Protein AF-0000000083796040 (afdb_homodimer)

Structure (mmCIF, N/CA/C/O backbone):
data_AF-0000000083796040-model_v1
#
loop_
_entity.id
_entity.type
_entity.pdbx_description
1 polymer 'Molybdopterin oxidoreductase'
#
loop_
_atom_site.group_PDB
_atom_site.id
_atom_site.type_symbol
_atom_site.label_atom_id
_atom_site.label_alt_id
_atom_site.label_comp_id
_atom_site.label_asym_id
_atom_site.label_entity_id
_atom_site.label_seq_id
_atom_site.pdbx_PDB_ins_code
_atom_site.Cartn_x
_atom_site.Cartn_y
_atom_site.Cartn_z
_atom_site.occupancy
_atom_site.B_iso_or_equiv
_atom_site.auth_seq_id
_atom_site.auth_comp_id
_atom_site.auth_asym_id
_atom_site.auth_atom_id
_atom_site.pdbx_PDB_model_num
ATOM 1 N N . MET A 1 1 ? -13.281 23.734 2.229 1 22.58 1 MET A N 1
ATOM 2 C CA . MET A 1 1 ? -13.68 22.812 3.293 1 22.58 1 MET A CA 1
ATOM 3 C C . MET A 1 1 ? -13.633 21.375 2.809 1 22.58 1 MET A C 1
ATOM 5 O O . MET A 1 1 ? -14.289 21.031 1.827 1 22.58 1 MET A O 1
ATOM 9 N N . PHE A 1 2 ? -12.484 20.781 2.586 1 32.38 2 PHE A N 1
ATOM 10 C CA . PHE A 1 2 ? -12.359 19.391 2.17 1 32.38 2 PHE A CA 1
ATOM 11 C C . PHE A 1 2 ? -13.438 18.531 2.822 1 32.38 2 PHE A C 1
ATOM 13 O O . PHE A 1 2 ? -13.641 18.609 4.035 1 32.38 2 PHE A O 1
ATOM 20 N N . ASN A 1 3 ? -14.688 18.781 2.49 1 34.75 3 ASN A N 1
ATOM 21 C CA . ASN A 1 3 ? -15.812 18.094 3.113 1 34.75 3 ASN A CA 1
ATOM 22 C C . ASN A 1 3 ? -15.383 16.75 3.709 1 34.75 3 ASN A C 1
ATOM 24 O O . ASN A 1 3 ? -15.109 15.797 2.975 1 34.75 3 ASN A O 1
ATOM 28 N N . ASN A 1 4 ? -14.531 16.781 4.801 1 40.03 4 ASN A N 1
ATOM 29 C CA . ASN A 1 4 ? -13.891 15.805 5.672 1 40.03 4 ASN A CA 1
ATOM 30 C C . ASN A 1 4 ? -14.867 14.719 6.105 1 40.03 4 ASN A C 1
ATOM 32 O O . ASN A 1 4 ? -15.367 14.734 7.234 1 40.03 4 ASN A O 1
ATOM 36 N N . SER A 1 5 ? -16.031 14.68 5.43 1 45.56 5 SER A N 1
ATOM 37 C CA . SER A 1 5 ? -16.891 13.562 5.82 1 45.56 5 SER A CA 1
ATOM 38 C C . SER A 1 5 ? -16.062 12.344 6.227 1 45.56 5 SER A C 1
ATOM 40 O O . SER A 1 5 ? -14.906 12.203 5.805 1 45.56 5 SER A O 1
ATOM 42 N N . ASN A 1 6 ? -16.422 11.781 7.434 1 57.59 6 ASN A N 1
ATOM 43 C CA . ASN A 1 6 ? -15.828 10.602 8.047 1 57.59 6 ASN A CA 1
ATOM 44 C C . ASN A 1 6 ? -15.383 9.586 7 1 57.59 6 ASN A C 1
ATOM 46 O O . ASN A 1 6 ? -16.141 8.68 6.645 1 57.59 6 ASN A O 1
ATOM 50 N N . LYS A 1 7 ? -14.383 9.891 6.16 1 85.25 7 LYS A N 1
ATOM 51 C CA . LYS A 1 7 ? -13.984 8.953 5.109 1 85.25 7 LYS A CA 1
ATOM 52 C C . LYS A 1 7 ? -13.023 7.895 5.652 1 85.25 7 LYS A C 1
ATOM 54 O O . LYS A 1 7 ? -12.062 8.219 6.352 1 85.25 7 LYS A O 1
ATOM 59 N N . LYS A 1 8 ? -13.578 6.895 5.738 1 94.81 8 LYS A N 1
ATOM 60 C CA . LYS A 1 8 ? -12.773 5.719 6.051 1 94.81 8 LYS A CA 1
ATOM 61 C C . LYS A 1 8 ? -12.289 5.031 4.777 1 94.81 8 LYS A C 1
ATOM 63 O O . LYS A 1 8 ? -12.969 5.062 3.75 1 94.81 8 LYS A O 1
ATOM 68 N N . ASP A 1 9 ? -11.109 4.645 4.91 1 95.25 9 ASP A N 1
ATOM 69 C CA . ASP A 1 9 ? -10.547 3.877 3.803 1 95.25 9 ASP A CA 1
ATOM 70 C C . ASP A 1 9 ? -9.492 2.885 4.297 1 95.25 9 ASP A C 1
ATOM 72 O O . ASP A 1 9 ? -9.148 2.879 5.48 1 95.25 9 ASP A O 1
ATOM 76 N N . ILE A 1 10 ? -9.102 2.033 3.445 1 96.19 10 ILE A N 1
ATOM 77 C CA . ILE A 1 10 ? -8.023 1.104 3.77 1 96.19 10 ILE A CA 1
ATOM 78 C C . ILE A 1 10 ? -6.715 1.867 3.922 1 96.19 10 ILE A C 1
ATOM 80 O O . ILE A 1 10 ? -6.324 2.627 3.031 1 96.19 10 ILE A O 1
ATOM 84 N N . PHE A 1 11 ? -6.113 1.792 5.039 1 96.94 11 PHE A N 1
ATOM 85 C CA . PHE A 1 11 ? -4.82 2.418 5.285 1 96.94 11 PHE A CA 1
ATOM 86 C C . PHE A 1 11 ? -3.707 1.65 4.582 1 96.94 11 PHE A C 1
ATOM 88 O O . PHE A 1 11 ? -3.6 0.431 4.727 1 96.94 11 PHE A O 1
ATOM 95 N N . THR A 1 12 ? -2.924 2.316 3.754 1 97.5 12 THR A N 1
ATOM 96 C CA . THR A 1 12 ? -1.829 1.733 2.988 1 97.5 12 THR A CA 1
ATOM 97 C C . THR A 1 12 ? -0.515 2.443 3.297 1 97.5 12 THR A C 1
ATOM 99 O O . THR A 1 12 ? -0.456 3.676 3.307 1 97.5 12 THR A O 1
ATOM 102 N N . SER A 1 13 ? 0.487 1.716 3.527 1 96.88 13 SER A N 1
ATOM 103 C CA . SER A 1 13 ? 1.812 2.236 3.848 1 96.88 13 SER A CA 1
ATOM 104 C C . SER A 1 13 ? 2.906 1.268 3.416 1 96.88 13 SER A C 1
ATOM 106 O O . SER A 1 13 ? 2.68 0.406 2.564 1 96.88 13 SER A O 1
ATOM 108 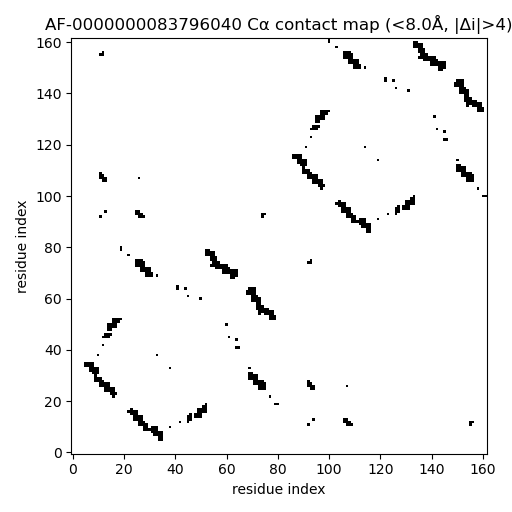N N . ILE A 1 14 ? 4.105 1.496 3.795 1 96.44 14 ILE A N 1
ATOM 109 C CA . ILE A 1 14 ? 5.258 0.621 3.611 1 96.44 14 ILE A CA 1
ATOM 110 C C . ILE A 1 14 ? 5.953 0.394 4.949 1 96.44 14 ILE A C 1
ATOM 112 O O . ILE A 1 14 ? 5.867 1.232 5.852 1 96.44 14 ILE A O 1
ATOM 116 N N . VAL A 1 15 ? 6.535 -0.716 5.07 1 96.62 15 VAL A N 1
ATOM 117 C CA . VAL A 1 15 ? 7.293 -1.051 6.273 1 96.62 15 VAL A CA 1
ATOM 118 C C . VAL A 1 15 ? 8.703 -1.487 5.891 1 96.62 15 VAL A C 1
ATOM 120 O O . VAL A 1 15 ? 8.898 -2.143 4.863 1 96.62 15 VAL A O 1
ATOM 123 N N . ARG A 1 16 ? 9.641 -1.193 6.762 1 95.5 16 ARG A N 1
ATOM 124 C CA . ARG A 1 16 ? 11.039 -1.528 6.516 1 95.5 16 ARG A CA 1
ATOM 125 C C . ARG A 1 16 ? 11.289 -3.016 6.734 1 95.5 16 ARG A C 1
ATOM 127 O O . ARG A 1 16 ? 10.742 -3.615 7.66 1 95.5 16 ARG A O 1
ATOM 134 N N . VAL A 1 17 ? 12.07 -3.602 5.867 1 95 17 VAL A N 1
ATOM 135 C CA . VAL A 1 17 ? 12.422 -5.016 5.938 1 95 17 VAL A CA 1
ATOM 136 C C . VAL A 1 17 ? 13.883 -5.164 6.363 1 95 17 VAL A C 1
ATOM 138 O O . VAL A 1 17 ? 14.766 -4.477 5.832 1 95 17 VAL A O 1
ATOM 141 N N . LYS A 1 18 ? 14.055 -6.004 7.277 1 92.69 18 LYS A N 1
ATOM 142 C CA . LYS A 1 18 ? 15.406 -6.336 7.703 1 92.69 18 LYS A CA 1
ATOM 143 C C . LYS A 1 18 ? 15.859 -7.668 7.109 1 92.69 18 LYS A C 1
ATOM 145 O O . LYS A 1 18 ? 15.078 -8.617 7.023 1 92.69 18 LYS A O 1
ATOM 150 N N . GLY A 1 19 ? 17.109 -7.781 6.711 1 88.56 19 GLY A N 1
ATOM 151 C CA . GLY A 1 19 ? 17.656 -9.062 6.297 1 88.56 19 GLY A CA 1
ATOM 152 C C . GLY A 1 19 ? 17.594 -9.289 4.801 1 88.56 19 GLY A C 1
ATOM 153 O O . GLY A 1 19 ? 17.906 -10.375 4.312 1 88.56 19 GLY A O 1
ATOM 154 N N . SER A 1 20 ? 16.969 -8.414 4.16 1 87.81 20 SER A N 1
ATOM 155 C CA . SER A 1 20 ? 16.922 -8.531 2.705 1 87.81 20 SER A CA 1
ATOM 156 C C . SER A 1 20 ? 17.781 -7.477 2.031 1 87.81 20 SER A C 1
ATOM 158 O O . SER A 1 20 ? 17.766 -6.309 2.42 1 87.81 20 SER A O 1
ATOM 160 N N . GLN A 1 21 ? 18.578 -7.914 1.108 1 85.44 21 GLN A N 1
ATOM 161 C CA . GLN A 1 21 ? 19.406 -6.98 0.358 1 85.44 21 GLN A CA 1
ATOM 162 C C . GLN A 1 21 ? 18.625 -6.32 -0.767 1 85.44 21 GLN A C 1
ATOM 164 O O . GLN A 1 21 ? 18.922 -5.191 -1.162 1 85.44 21 GLN A O 1
ATOM 169 N N . ASN A 1 22 ? 17.625 -7.008 -1.243 1 86.06 22 ASN A N 1
ATOM 170 C CA . ASN A 1 22 ? 16.922 -6.566 -2.443 1 86.06 22 ASN A CA 1
ATOM 171 C C . ASN A 1 22 ? 15.617 -5.852 -2.102 1 86.06 22 ASN A C 1
ATOM 173 O O . ASN A 1 22 ? 15.094 -5.086 -2.912 1 86.06 22 ASN A O 1
ATOM 177 N N . HIS A 1 23 ? 15.117 -6.164 -0.954 1 89.62 23 HIS A N 1
ATOM 178 C CA . HIS A 1 23 ? 13.836 -5.594 -0.543 1 89.62 23 HIS A CA 1
ATOM 179 C C . HIS A 1 23 ? 13.969 -4.848 0.781 1 89.62 23 HIS A C 1
ATOM 181 O O . HIS A 1 23 ? 13.898 -5.457 1.851 1 89.62 23 HIS A O 1
ATOM 187 N N . LYS A 1 24 ? 14.062 -3.463 0.678 1 92.25 24 LYS A N 1
ATOM 188 C CA . LYS A 1 24 ? 14.266 -2.666 1.884 1 92.25 24 LYS A CA 1
ATOM 189 C C . LYS A 1 24 ? 12.938 -2.311 2.543 1 92.25 24 LYS A C 1
ATOM 191 O O . LYS A 1 24 ? 12.898 -1.962 3.725 1 92.25 24 LYS A O 1
ATOM 196 N N . VAL A 1 25 ? 11.922 -2.316 1.725 1 94.31 25 VAL A N 1
ATOM 197 C CA . VAL A 1 25 ? 10.586 -2.004 2.236 1 94.31 25 VAL A CA 1
ATOM 198 C C . VAL A 1 25 ? 9.562 -2.941 1.606 1 94.31 25 VAL A C 1
ATOM 200 O O . VAL A 1 25 ? 9.844 -3.596 0.6 1 94.31 25 VAL A O 1
ATOM 203 N N . ILE A 1 26 ? 8.453 -3.07 2.17 1 95.38 26 ILE A N 1
ATOM 204 C CA . ILE A 1 26 ? 7.355 -3.889 1.657 1 95.38 26 ILE A CA 1
ATOM 205 C C . ILE A 1 26 ? 6.027 -3.166 1.871 1 95.38 26 ILE A C 1
ATOM 207 O O . ILE A 1 26 ? 5.824 -2.525 2.904 1 95.38 26 ILE A O 1
ATOM 211 N N . PRO A 1 27 ? 5.082 -3.229 0.919 1 96.88 27 PRO A N 1
ATOM 212 C CA . PRO A 1 27 ? 3.77 -2.607 1.112 1 96.88 27 PRO A CA 1
ATOM 213 C C . PRO A 1 27 ? 2.908 -3.35 2.133 1 96.88 27 PRO A C 1
ATOM 215 O O . PRO A 1 27 ? 2.932 -4.582 2.186 1 96.88 27 PRO A O 1
ATOM 218 N N . VAL A 1 28 ? 2.156 -2.621 2.889 1 97.69 28 VAL A N 1
ATOM 219 C CA . VAL A 1 28 ? 1.236 -3.172 3.879 1 97.69 28 VAL A CA 1
ATOM 220 C C . VAL A 1 28 ? -0.097 -2.432 3.816 1 97.69 28 VAL A C 1
ATOM 222 O O . VAL A 1 28 ? -0.184 -1.346 3.238 1 97.69 28 VAL A O 1
ATOM 225 N N . LYS A 1 29 ? -1.119 -3.086 4.438 1 97.38 29 LYS A N 1
ATOM 226 C CA . LYS A 1 29 ? -2.434 -2.453 4.508 1 97.38 29 LYS A CA 1
ATOM 227 C C . LYS A 1 29 ? -3.164 -2.844 5.789 1 97.38 29 LYS A C 1
ATOM 229 O O . LYS A 1 29 ? -2.799 -3.822 6.445 1 97.38 29 LYS A O 1
ATOM 234 N N . SER A 1 30 ? -4.121 -2.066 6.113 1 98.06 30 SER A N 1
ATOM 235 C CA . SER A 1 30 ? -4.965 -2.414 7.25 1 98.06 30 SER A CA 1
ATOM 236 C C . SER A 1 30 ? -6 -3.469 6.871 1 98.06 30 SER A C 1
ATOM 238 O O . SER A 1 30 ? -6.402 -3.559 5.707 1 98.06 30 SER A O 1
ATOM 240 N N . THR A 1 31 ? -6.43 -4.258 7.754 1 96.69 31 THR A N 1
ATOM 241 C CA . THR A 1 31 ? -7.426 -5.301 7.531 1 96.69 31 THR A CA 1
ATOM 242 C C . THR A 1 31 ? -8.82 -4.695 7.406 1 96.69 31 THR A C 1
ATOM 244 O O . THR A 1 31 ? -9.734 -5.336 6.883 1 96.69 31 THR A O 1
ATOM 247 N N . LYS A 1 32 ? -9.016 -3.516 7.973 1 96.69 32 LYS A N 1
ATOM 248 C CA . LYS A 1 32 ? -10.266 -2.764 7.91 1 96.69 32 LYS A CA 1
ATOM 249 C C . LYS A 1 32 ? -10.008 -1.299 7.566 1 96.69 32 LYS A C 1
ATOM 251 O O . LYS A 1 32 ? -8.867 -0.837 7.609 1 96.69 32 LYS A O 1
ATOM 256 N N . GLU A 1 33 ? -11.117 -0.655 7.145 1 96.75 33 GLU A N 1
ATOM 257 C CA . GLU A 1 33 ? -10.992 0.773 6.871 1 96.75 33 GLU A CA 1
ATOM 258 C C . GLU A 1 33 ? -10.625 1.548 8.133 1 96.75 33 GLU A C 1
ATOM 260 O O . GLU A 1 33 ? -11.078 1.212 9.227 1 96.75 33 GLU A O 1
ATOM 265 N N . VAL A 1 34 ? -9.828 2.488 7.957 1 97 34 VAL A N 1
ATOM 266 C CA . VAL A 1 34 ? -9.352 3.377 9.016 1 97 34 VAL A CA 1
ATOM 267 C C . VAL A 1 34 ? -9.812 4.805 8.734 1 97 34 VAL A C 1
ATOM 269 O O . VAL A 1 34 ? -9.789 5.258 7.586 1 97 34 VAL A O 1
ATOM 272 N N . ASP A 1 35 ? -10.289 5.477 9.844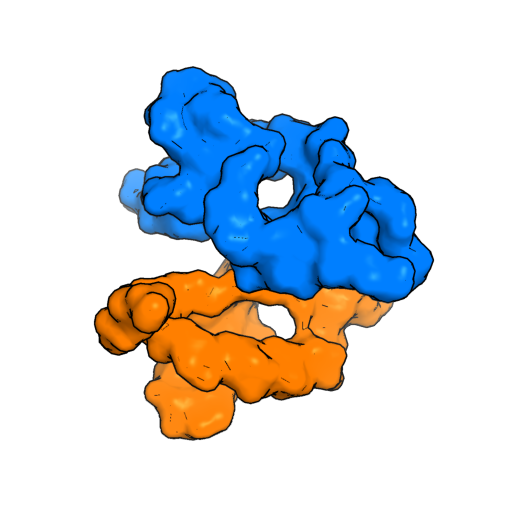 1 96 35 ASP A N 1
ATOM 273 C CA . ASP A 1 35 ? -10.609 6.891 9.695 1 96 35 ASP A CA 1
ATOM 274 C C . ASP A 1 35 ? 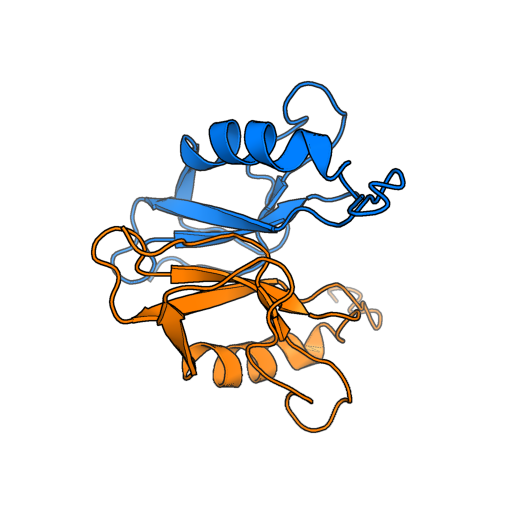-9.406 7.676 9.18 1 96 35 ASP A C 1
ATOM 276 O O . ASP A 1 35 ? -8.289 7.5 9.672 1 96 35 ASP A O 1
ATOM 280 N N . ILE A 1 36 ? -9.609 8.391 8.195 1 93.12 36 ILE A N 1
ATOM 281 C CA . ILE A 1 36 ? -8.531 9.148 7.566 1 93.12 36 ILE A CA 1
ATOM 282 C C . ILE A 1 36 ? -7.82 10 8.609 1 93.12 36 ILE A C 1
ATOM 284 O O . ILE A 1 36 ? -6.605 10.195 8.539 1 93.12 36 ILE A O 1
ATOM 288 N N . SER A 1 37 ? -8.516 10.477 9.578 1 94.31 37 SER A N 1
ATOM 289 C CA . SER A 1 37 ? -7.941 11.312 10.633 1 94.31 37 SER A CA 1
ATOM 290 C C . SER A 1 37 ? -6.895 10.555 11.438 1 94.31 37 SER A C 1
ATOM 292 O O . SER A 1 37 ? -6.059 11.164 12.102 1 94.31 37 SER A O 1
ATOM 294 N N . LEU A 1 38 ? -6.891 9.234 11.391 1 95.88 38 LEU A N 1
ATOM 295 C CA . LEU A 1 38 ? -5.973 8.406 12.172 1 95.88 38 LEU A CA 1
ATOM 296 C C . LEU A 1 38 ? -4.758 8.016 11.336 1 95.88 38 LEU A C 1
ATOM 298 O O . LEU A 1 38 ? -3.814 7.41 11.844 1 95.88 38 LEU A O 1
ATOM 302 N N . TRP A 1 39 ? -4.68 8.359 10.125 1 96 39 TRP A N 1
ATOM 303 C CA . TRP A 1 39 ? -3.633 7.895 9.219 1 96 39 TRP A CA 1
ATOM 304 C C . TRP A 1 39 ? -2.262 8.375 9.688 1 96 39 TRP A C 1
ATOM 306 O O . TRP A 1 39 ? -1.277 7.637 9.602 1 96 39 TRP A O 1
ATOM 316 N N . LYS A 1 40 ? -2.258 9.594 10.141 1 95.31 40 LYS A N 1
ATOM 317 C CA . LYS A 1 40 ? -0.98 10.141 10.594 1 95.31 40 LYS A CA 1
ATOM 318 C C . LYS A 1 40 ? -0.421 9.328 11.758 1 95.31 40 LYS A C 1
ATOM 320 O O . LYS A 1 40 ? 0.76 8.969 11.758 1 95.31 40 LYS A O 1
ATOM 325 N N . GLU A 1 41 ? -1.269 9.102 12.688 1 97.06 41 GLU A N 1
ATOM 326 C CA . GLU A 1 41 ? -0.837 8.328 13.844 1 97.06 41 GLU A CA 1
ATOM 327 C C . GLU A 1 41 ? -0.466 6.898 13.453 1 97.06 41 GLU A C 1
ATOM 329 O O . GLU A 1 41 ? 0.512 6.344 13.953 1 97.06 41 GLU A O 1
ATOM 334 N N . PHE A 1 42 ? -1.25 6.242 12.594 1 97.94 42 PHE A N 1
ATOM 335 C CA . PHE A 1 42 ? -0.913 4.922 12.078 1 97.94 42 PHE A CA 1
ATOM 336 C C . PHE A 1 42 ? 0.477 4.922 11.453 1 97.94 42 PHE A C 1
ATOM 338 O O . PHE A 1 42 ? 1.273 4.012 11.695 1 97.94 42 PHE A O 1
ATOM 345 N N . SER A 1 43 ? 0.746 5.949 10.688 1 96.75 43 SER A N 1
ATOM 346 C CA . SER A 1 43 ? 2.021 6.066 9.984 1 96.75 43 SER A CA 1
ATOM 347 C C . SER A 1 43 ? 3.188 6.129 10.969 1 96.75 43 SER A C 1
ATOM 349 O O . SER A 1 43 ? 4.215 5.48 10.766 1 96.75 43 SER A O 1
ATOM 351 N N . LYS A 1 44 ? 2.957 6.875 12.016 1 96.56 44 LYS A N 1
ATOM 352 C CA . LYS A 1 44 ? 4.008 6.992 13.023 1 96.56 44 LYS A CA 1
ATOM 353 C C . LYS A 1 44 ? 4.34 5.633 13.633 1 96.56 44 LYS A C 1
ATOM 355 O O . LYS A 1 44 ? 5.512 5.293 13.812 1 96.56 44 LYS A O 1
ATOM 360 N N . VAL A 1 45 ? 3.326 4.883 13.883 1 97.31 45 VAL A N 1
ATOM 361 C CA . VAL A 1 45 ? 3.502 3.576 14.508 1 97.31 45 VAL A CA 1
ATOM 362 C C . VAL A 1 45 ? 4.184 2.621 13.531 1 97.31 45 VAL A C 1
ATOM 364 O O . VAL A 1 45 ? 5.176 1.973 13.875 1 97.31 45 VAL A O 1
ATOM 367 N N . ILE A 1 46 ? 3.752 2.527 12.312 1 97.06 46 ILE A N 1
ATOM 368 C CA . ILE A 1 46 ? 4.195 1.573 11.305 1 97.06 46 ILE A CA 1
ATOM 369 C C . ILE A 1 46 ? 5.625 1.902 10.875 1 97.06 46 ILE A C 1
ATOM 371 O O . ILE A 1 46 ? 6.418 1.001 10.594 1 97.06 46 ILE A O 1
ATOM 375 N N . SER A 1 47 ? 5.926 3.227 10.883 1 95.38 47 SER A N 1
ATOM 376 C CA . SER A 1 47 ? 7.242 3.666 10.43 1 95.38 47 SER A CA 1
ATOM 377 C C . SER A 1 47 ? 8.336 3.211 11.398 1 95.38 47 SER A C 1
ATOM 379 O O . SER A 1 47 ? 9.516 3.182 11.039 1 95.38 47 SER A O 1
ATOM 381 N N . ARG A 1 48 ? 7.992 2.771 12.555 1 96.44 48 ARG A N 1
ATOM 382 C CA . ARG A 1 48 ? 8.953 2.357 13.57 1 96.44 48 ARG A CA 1
ATOM 383 C C . ARG A 1 48 ? 9.141 0.844 13.562 1 96.44 48 ARG A C 1
ATOM 385 O O . ARG A 1 48 ? 9.969 0.312 14.312 1 96.44 48 ARG A O 1
ATOM 392 N N . ILE A 1 49 ? 8.406 0.16 12.789 1 96.19 49 ILE A N 1
ATOM 393 C CA . ILE A 1 49 ? 8.398 -1.299 12.781 1 96.19 49 ILE A CA 1
ATOM 394 C C . ILE A 1 49 ? 9.352 -1.809 11.695 1 96.19 49 ILE A C 1
ATOM 396 O O . ILE A 1 49 ? 9.414 -1.239 10.602 1 96.19 49 ILE A O 1
ATOM 400 N N . TYR A 1 50 ? 10.086 -2.85 12.008 1 96.19 50 TYR A N 1
ATOM 401 C CA . TYR A 1 50 ? 10.898 -3.609 11.07 1 96.19 50 TYR A CA 1
ATOM 402 C C . TYR A 1 50 ? 10.453 -5.066 11.016 1 96.19 50 TYR A C 1
ATOM 404 O O . TYR A 1 50 ? 10.227 -5.691 12.047 1 96.19 50 TYR A O 1
ATOM 412 N N . VAL A 1 51 ? 10.367 -5.605 9.844 1 94.69 51 VAL A N 1
ATOM 413 C CA . VAL A 1 51 ? 9.945 -6.996 9.703 1 94.69 51 VAL A CA 1
ATOM 414 C C . VAL A 1 51 ? 11.094 -7.82 9.117 1 94.69 51 VAL A C 1
ATOM 416 O O . VAL A 1 51 ? 11.898 -7.309 8.336 1 94.69 51 VAL A O 1
ATOM 419 N N . SER A 1 52 ? 11.172 -9.094 9.539 1 94 52 SER A N 1
ATOM 420 C CA . SER A 1 52 ? 12.211 -9.992 9.055 1 94 52 SER A CA 1
ATOM 421 C C . SER A 1 52 ? 11.672 -10.945 7.992 1 94 52 SER A C 1
ATOM 423 O O . SER A 1 52 ? 10.453 -11.125 7.871 1 94 52 SER A O 1
ATOM 425 N N . ILE A 1 53 ? 12.656 -11.469 7.289 1 92.56 53 ILE A N 1
ATOM 426 C CA . ILE A 1 53 ? 12.289 -12.422 6.254 1 92.56 53 ILE A CA 1
ATOM 427 C C . ILE A 1 53 ? 12.508 -13.844 6.762 1 92.56 53 ILE A C 1
ATOM 429 O O . ILE A 1 53 ? 13.352 -14.078 7.637 1 92.56 53 ILE A O 1
ATOM 433 N N . PRO A 1 54 ? 11.672 -14.852 6.242 1 94.5 54 PRO A N 1
ATOM 434 C CA . PRO A 1 54 ? 10.68 -14.758 5.164 1 94.5 54 PRO A CA 1
ATOM 435 C C . PRO A 1 54 ? 9.367 -14.125 5.621 1 94.5 54 PRO A C 1
ATOM 437 O O . PRO A 1 54 ? 9.016 -14.219 6.801 1 94.5 54 PRO A O 1
ATOM 440 N N . ILE A 1 55 ? 8.688 -13.328 4.781 1 93.5 55 ILE A N 1
ATOM 441 C CA . ILE A 1 55 ? 7.383 -12.727 5.039 1 93.5 55 ILE A CA 1
ATOM 442 C C . ILE A 1 55 ? 6.441 -13.023 3.873 1 93.5 55 ILE A C 1
ATOM 444 O O . ILE A 1 55 ? 6.855 -13.008 2.711 1 93.5 55 ILE A O 1
ATOM 448 N N . ARG A 1 56 ? 5.16 -13.258 4.195 1 93.19 56 ARG A N 1
ATOM 449 C CA . ARG A 1 56 ? 4.184 -13.617 3.172 1 93.19 56 ARG A CA 1
ATOM 450 C C . ARG A 1 56 ? 2.947 -12.734 3.254 1 93.19 56 ARG A C 1
ATOM 452 O O . ARG A 1 56 ? 2.693 -12.109 4.285 1 93.19 56 ARG A O 1
ATOM 459 N N . VAL A 1 57 ? 2.18 -12.789 2.197 1 93.31 57 VAL A N 1
ATOM 460 C CA . VAL A 1 57 ? 0.907 -12.078 2.148 1 93.31 57 VAL A CA 1
ATOM 461 C C . VAL A 1 57 ? 0.01 -12.539 3.293 1 93.31 57 VAL A C 1
ATOM 463 O O . VAL A 1 57 ? -0.141 -13.742 3.525 1 93.31 57 VAL A O 1
ATOM 466 N N . GLY A 1 58 ? -0.479 -11.555 3.979 1 95.25 58 GLY A N 1
ATOM 467 C CA . GLY A 1 58 ? -1.412 -11.898 5.039 1 95.25 58 GLY A CA 1
ATOM 468 C C . GLY A 1 58 ? -0.767 -11.953 6.41 1 95.25 58 GLY A C 1
ATOM 469 O O . GLY A 1 58 ? -1.462 -11.977 7.426 1 95.25 58 GLY A O 1
ATOM 470 N N . ASP A 1 59 ? 0.549 -12.047 6.422 1 95.62 59 ASP A N 1
ATOM 471 C CA . ASP A 1 59 ? 1.235 -12.047 7.711 1 95.62 59 ASP A CA 1
ATOM 472 C C . ASP A 1 59 ? 0.922 -10.781 8.5 1 95.62 59 ASP A C 1
ATOM 474 O O . ASP A 1 59 ? 0.957 -9.68 7.953 1 95.62 59 ASP A O 1
ATOM 478 N N . ILE A 1 60 ? 0.593 -10.953 9.789 1 97.25 60 ILE A N 1
ATOM 479 C CA . ILE A 1 60 ? 0.295 -9.812 10.641 1 97.25 60 ILE A CA 1
ATOM 480 C C . ILE A 1 60 ? 1.598 -9.164 11.109 1 97.25 60 ILE A C 1
ATOM 482 O O . ILE A 1 60 ? 2.426 -9.812 11.75 1 97.25 60 ILE A O 1
ATOM 486 N N . ILE A 1 61 ? 1.74 -7.914 10.805 1 95.88 61 ILE A N 1
ATOM 487 C CA . ILE A 1 61 ? 2.957 -7.191 11.156 1 95.88 61 ILE A CA 1
ATOM 488 C C . ILE A 1 61 ? 2.734 -6.391 12.438 1 95.88 61 ILE A C 1
ATOM 490 O O . ILE A 1 61 ? 3.668 -6.184 13.211 1 95.88 61 ILE A O 1
ATOM 494 N N . CYS A 1 62 ? 1.567 -5.816 12.562 1 97.38 62 CYS A N 1
ATOM 495 C CA . CYS A 1 62 ? 1.182 -5.035 13.727 1 97.38 62 CYS A CA 1
ATOM 496 C C . CYS A 1 62 ? -0.274 -5.289 14.102 1 97.38 62 CYS A C 1
ATOM 498 O O . CYS A 1 62 ? -1.182 -4.965 13.336 1 97.38 62 CYS A O 1
ATOM 500 N N . LYS A 1 63 ? -0.493 -5.852 15.305 1 97.62 63 LYS A N 1
ATOM 501 C CA . LYS A 1 63 ? -1.843 -6.176 15.758 1 97.62 63 LYS A CA 1
ATOM 502 C C . LYS A 1 63 ? -2.449 -5.016 16.547 1 97.62 63 LYS A C 1
ATOM 504 O O . LYS A 1 63 ? -1.766 -4.383 17.359 1 97.62 63 LYS A O 1
ATOM 509 N N . ASN A 1 64 ? -3.668 -4.832 16.344 1 98 64 ASN A N 1
ATOM 510 C CA . ASN A 1 64 ? -4.449 -3.893 17.141 1 98 64 ASN A CA 1
ATOM 511 C C . ASN A 1 64 ? -3.734 -2.549 17.281 1 98 64 ASN A C 1
ATOM 513 O O . ASN A 1 64 ? -3.525 -2.066 18.391 1 98 64 ASN A O 1
ATOM 517 N N . VAL A 1 65 ? -3.529 -1.92 16.078 1 97.5 65 VAL A N 1
ATOM 518 C CA . VAL A 1 65 ? -2.789 -0.664 16.031 1 97.5 65 VAL A CA 1
ATOM 519 C C . VAL A 1 65 ? -3.535 0.407 16.828 1 97.5 65 VAL A C 1
ATOM 521 O O . VAL A 1 65 ? -4.734 0.611 16.625 1 97.5 65 VAL A O 1
ATOM 524 N N . LEU A 1 66 ? -2.932 1.078 17.797 1 97.25 66 LEU A N 1
ATOM 525 C CA . LEU A 1 66 ? -3.467 2.172 18.609 1 97.25 66 LEU A CA 1
ATOM 526 C C . LEU A 1 66 ? -4.73 1.737 19.328 1 97.25 66 LEU A C 1
ATOM 528 O O . LEU A 1 66 ? -5.621 2.555 19.578 1 97.25 66 LEU A O 1
ATOM 532 N N . ASN A 1 67 ? -4.957 0.431 19.484 1 97.56 67 ASN A N 1
ATOM 533 C CA . ASN A 1 67 ? -6.09 -0.144 20.188 1 97.56 67 ASN A CA 1
ATOM 534 C C . ASN A 1 67 ? -7.398 0.094 19.453 1 97.56 67 ASN A C 1
ATOM 536 O O . ASN A 1 67 ? -8.438 0.33 20.078 1 97.56 67 ASN A O 1
ATOM 540 N N . THR A 1 68 ? -7.316 0.1 18.156 1 97.44 68 THR A N 1
ATOM 541 C CA . THR A 1 68 ? -8.484 0.324 17.31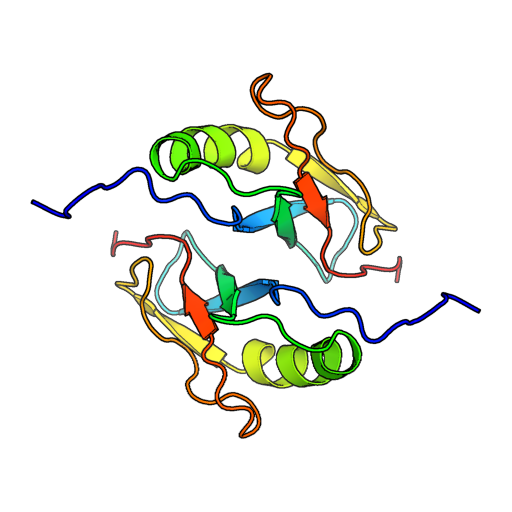2 1 97.44 68 THR A CA 1
ATOM 542 C C . THR A 1 68 ? -9.156 -0.999 16.953 1 97.44 68 THR A C 1
ATOM 544 O O . THR A 1 68 ? -10.281 -1.015 16.453 1 97.44 68 THR A O 1
ATOM 547 N N . GLY A 1 69 ? -8.461 -2.115 17.188 1 97.75 69 GLY A N 1
ATOM 548 C CA . GLY A 1 69 ? -8.93 -3.42 16.734 1 97.75 69 GLY A CA 1
ATOM 549 C C . GLY A 1 69 ? -8.539 -3.729 15.305 1 97.75 69 GLY A C 1
ATOM 550 O O . GLY A 1 69 ? -8.914 -4.77 14.766 1 97.75 69 GLY A O 1
ATOM 551 N N . ILE A 1 70 ? -7.859 -2.85 14.75 1 97.88 70 ILE A N 1
ATOM 552 C CA . ILE A 1 70 ? -7.469 -2.994 13.352 1 97.88 70 ILE A CA 1
ATOM 553 C C . ILE A 1 70 ? -6.031 -3.512 13.273 1 97.88 70 ILE A C 1
ATOM 555 O O . ILE A 1 70 ? -5.152 -3.031 13.992 1 97.88 70 ILE A O 1
ATOM 559 N N . ASP A 1 71 ? -5.715 -4.551 12.43 1 98.44 71 ASP A N 1
ATOM 560 C CA . ASP A 1 71 ? -4.387 -5.113 12.203 1 98.44 71 ASP A CA 1
ATOM 561 C C . ASP A 1 71 ? -3.783 -4.594 10.898 1 98.44 71 ASP A C 1
ATOM 563 O O . ASP A 1 71 ? -4.508 -4.152 10.008 1 98.44 71 ASP A O 1
ATOM 567 N N . ILE A 1 72 ? -2.469 -4.574 10.859 1 98.25 72 ILE A N 1
ATOM 568 C CA . ILE A 1 72 ? -1.719 -4.297 9.641 1 98.25 72 ILE A CA 1
ATOM 569 C C . ILE A 1 72 ? -1.117 -5.59 9.102 1 98.25 72 ILE A C 1
ATOM 571 O O . ILE A 1 72 ? -0.465 -6.336 9.836 1 98.25 72 ILE A O 1
ATOM 575 N N . ILE A 1 73 ? -1.346 -5.816 7.781 1 97.69 73 ILE A N 1
ATOM 576 C CA . ILE A 1 73 ? -0.874 -7.07 7.207 1 97.69 73 ILE A CA 1
ATOM 577 C C . ILE A 1 73 ? -0.04 -6.789 5.961 1 97.69 73 ILE A C 1
ATOM 579 O O . ILE A 1 73 ? -0.172 -5.727 5.348 1 97.69 73 ILE A O 1
ATOM 583 N N . CYS A 1 74 ? 0.775 -7.805 5.602 1 96.81 74 CYS A N 1
ATOM 584 C CA . CYS A 1 74 ? 1.615 -7.727 4.41 1 96.81 74 CYS A CA 1
ATOM 585 C C . CYS A 1 74 ? 0.815 -8.047 3.156 1 96.81 74 CYS A C 1
ATOM 587 O O . CYS A 1 74 ? -0.052 -8.922 3.176 1 96.81 74 CYS A O 1
ATOM 589 N N . THR A 1 75 ? 1.164 -7.363 2.049 1 95.44 75 THR A N 1
ATOM 590 C CA . THR A 1 75 ? 0.437 -7.598 0.807 1 95.44 75 THR A CA 1
ATOM 591 C C . THR A 1 75 ? 1.368 -8.148 -0.271 1 95.44 75 THR A C 1
ATOM 593 O O . THR A 1 75 ? 0.997 -8.211 -1.444 1 95.44 75 THR A O 1
ATOM 596 N N . LYS A 1 76 ? 2.605 -8.359 0.096 1 92.06 76 LYS A N 1
ATOM 597 C CA . LYS A 1 76 ? 3.58 -8.914 -0.84 1 92.06 76 LYS A CA 1
ATOM 598 C C . LYS A 1 76 ? 4.398 -10.023 -0.189 1 92.06 76 LYS A C 1
ATOM 600 O O . LYS A 1 76 ? 4.656 -9.984 1.016 1 92.06 76 LYS A O 1
ATOM 605 N N . ASP A 1 77 ? 4.805 -10.945 -1.027 1 91.75 77 ASP A N 1
ATOM 606 C CA . ASP A 1 77 ? 5.672 -12.023 -0.567 1 91.75 77 ASP A CA 1
ATOM 607 C C . ASP A 1 77 ? 7.145 -11.656 -0.738 1 91.75 77 ASP A C 1
ATOM 609 O O . ASP A 1 77 ? 7.547 -11.156 -1.788 1 91.75 77 ASP A O 1
ATOM 613 N N . ILE A 1 78 ? 7.91 -11.766 0.261 1 90.56 78 ILE A N 1
ATOM 614 C CA . ILE A 1 78 ? 9.367 -11.695 0.174 1 90.56 78 ILE A CA 1
ATOM 615 C C . ILE A 1 78 ? 9.977 -12.969 0.749 1 90.56 78 ILE A C 1
ATOM 617 O O . ILE A 1 78 ? 9.906 -13.211 1.956 1 90.56 78 ILE A O 1
ATOM 621 N N . LEU A 1 79 ? 10.398 -13.773 -0.138 1 85.75 79 LEU A N 1
ATOM 622 C CA . LEU A 1 79 ? 10.961 -15.055 0.275 1 85.75 79 LEU A CA 1
ATOM 623 C C . LEU A 1 79 ? 12.477 -14.969 0.399 1 85.75 79 LEU A C 1
ATOM 625 O O . LEU A 1 79 ? 13.109 -14.133 -0.244 1 85.75 79 LEU A O 1
ATOM 629 N N . ASP A 1 80 ? 13.031 -15.445 1.385 1 71.81 80 ASP A N 1
ATOM 630 C CA . ASP A 1 80 ? 14.477 -15.469 1.587 1 71.81 80 ASP A CA 1
ATOM 631 C C . ASP A 1 80 ? 15.203 -15.875 0.307 1 71.81 80 ASP A C 1
ATOM 633 O O . ASP A 1 80 ? 14.727 -16.734 -0.441 1 71.81 80 ASP A O 1
ATOM 637 N N . GLU A 1 81 ? 15.836 -14.875 -0.241 1 56.41 81 GLU A N 1
ATOM 638 C CA . GLU A 1 81 ? 16.734 -15.336 -1.303 1 56.41 81 GLU A CA 1
ATOM 639 C C . GLU A 1 81 ? 17.781 -16.297 -0.763 1 56.41 81 GLU A C 1
ATOM 641 O O . GLU A 1 81 ? 18.078 -16.297 0.431 1 56.41 81 GLU A O 1
ATOM 646 N N . MET B 1 1 ? -5.379 -26.734 -1.607 1 22.59 1 MET B N 1
ATOM 647 C CA . MET B 1 1 ? -6.133 -25.953 -2.594 1 22.59 1 MET B CA 1
ATOM 648 C C . MET B 1 1 ? -6.492 -24.578 -2.051 1 22.59 1 MET B C 1
ATOM 650 O O . MET B 1 1 ? -7.152 -24.469 -1.014 1 22.59 1 MET B O 1
ATOM 654 N N . PHE B 1 2 ? -5.551 -23.703 -1.858 1 32.31 2 PHE B N 1
ATOM 655 C CA . PHE B 1 2 ? -5.816 -22.359 -1.375 1 32.31 2 PHE B CA 1
ATOM 656 C C . PHE B 1 2 ? -7.141 -21.844 -1.92 1 32.31 2 PHE B C 1
ATOM 658 O O . PHE B 1 2 ? -7.383 -21.891 -3.129 1 32.31 2 PHE B O 1
ATOM 665 N N . ASN B 1 3 ? -8.234 -22.469 -1.508 1 34.12 3 ASN B N 1
ATOM 666 C CA . ASN B 1 3 ? -9.562 -22.125 -2.012 1 34.12 3 ASN B CA 1
ATOM 667 C C . ASN B 1 3 ? -9.609 -20.688 -2.551 1 34.12 3 ASN B C 1
ATOM 669 O O . ASN B 1 3 ? -9.617 -19.734 -1.779 1 34.12 3 ASN B O 1
ATOM 673 N N . ASN B 1 4 ? -8.797 -20.422 -3.645 1 40.22 4 ASN B N 1
ATOM 674 C CA . ASN B 1 4 ? -8.57 -19.234 -4.473 1 40.22 4 ASN B CA 1
ATOM 675 C C . ASN B 1 4 ? -9.883 -18.594 -4.895 1 40.22 4 ASN B C 1
ATOM 677 O O . ASN B 1 4 ? -10.359 -18.797 -6.008 1 40.22 4 ASN B O 1
ATOM 681 N N . SER B 1 5 ? -10.938 -18.922 -4.164 1 45.59 5 SER B N 1
ATOM 682 C CA . SER B 1 5 ? -12.133 -18.172 -4.539 1 45.59 5 SER B CA 1
ATOM 683 C C . SER B 1 5 ? -11.766 -16.766 -5.027 1 45.59 5 SER B C 1
ATOM 685 O O . SER B 1 5 ? -10.711 -16.234 -4.684 1 45.59 5 SER B O 1
ATOM 687 N N . ASN B 1 6 ? -12.336 -16.391 -6.219 1 57.56 6 ASN B N 1
ATOM 688 C CA . ASN B 1 6 ? -12.18 -15.102 -6.879 1 57.56 6 ASN B CA 1
ATOM 689 C C . ASN B 1 6 ? -12.047 -13.961 -5.867 1 57.56 6 ASN B C 1
ATOM 691 O O . ASN B 1 6 ? -13.047 -13.336 -5.5 1 57.56 6 ASN B O 1
ATOM 695 N N . LYS B 1 7 ? -10.961 -13.891 -5.062 1 85.88 7 LYS B N 1
ATOM 696 C CA . LYS B 1 7 ? -10.859 -12.859 -4.035 1 85.88 7 LYS B CA 1
ATOM 697 C C . LYS B 1 7 ? -10.312 -11.555 -4.617 1 85.88 7 LYS B C 1
ATOM 699 O O . LYS B 1 7 ? -9.344 -11.57 -5.387 1 85.88 7 LYS B O 1
ATOM 704 N N . LYS B 1 8 ? -11.164 -10.758 -4.664 1 94.69 8 LYS B N 1
ATOM 705 C CA . LYS B 1 8 ? -10.781 -9.391 -5.012 1 94.69 8 LYS B CA 1
ATOM 706 C C . LYS B 1 8 ? -10.445 -8.586 -3.764 1 94.69 8 LYS B C 1
ATOM 708 O O . LYS B 1 8 ? -11.016 -8.812 -2.695 1 94.69 8 LYS B O 1
ATOM 713 N N . ASP B 1 9 ? -9.445 -7.863 -3.973 1 95.12 9 ASP B N 1
ATO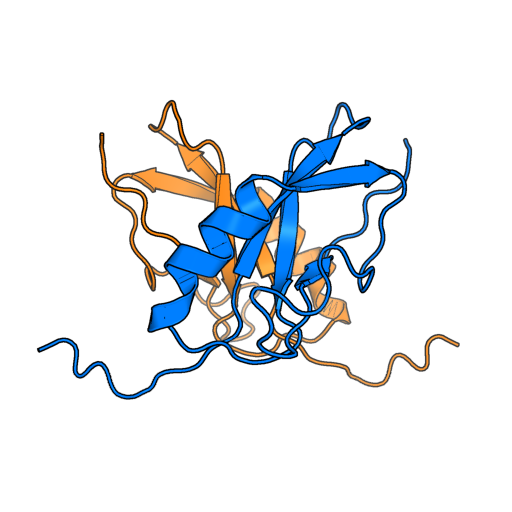M 714 C CA . ASP B 1 9 ? -9.07 -6.953 -2.893 1 95.12 9 ASP B CA 1
ATOM 715 C C . ASP B 1 9 ? -8.406 -5.691 -3.443 1 95.12 9 ASP B C 1
ATOM 717 O O . ASP B 1 9 ? -8.164 -5.586 -4.648 1 95.12 9 ASP B O 1
ATOM 721 N N . ILE B 1 10 ? -8.242 -4.758 -2.604 1 96.12 10 ILE B N 1
ATOM 722 C CA . ILE B 1 10 ? -7.523 -3.547 -2.986 1 96.12 10 ILE B CA 1
ATOM 723 C C . ILE B 1 10 ? -6.055 -3.873 -3.238 1 96.12 10 ILE B C 1
ATOM 725 O O . ILE B 1 10 ? -5.391 -4.465 -2.383 1 96.12 10 ILE B O 1
ATOM 729 N N . PHE B 1 11 ? -5.586 -3.619 -4.383 1 96.88 11 PHE B N 1
ATOM 730 C CA . PHE B 1 11 ? -4.184 -3.822 -4.719 1 96.88 11 PHE B CA 1
ATOM 731 C C . PHE B 1 11 ? -3.312 -2.746 -4.082 1 96.88 11 PHE B C 1
ATOM 733 O O . PHE B 1 11 ? -3.594 -1.553 -4.219 1 96.88 11 PHE B O 1
ATOM 740 N N . THR B 1 12 ? -2.309 -3.131 -3.322 1 97.44 12 THR B N 1
ATOM 741 C CA . THR B 1 12 ? -1.395 -2.23 -2.629 1 97.44 12 THR B CA 1
ATOM 742 C C . THR B 1 12 ? 0.05 -2.512 -3.033 1 97.44 12 THR B C 1
ATOM 744 O O . THR B 1 12 ? 0.479 -3.668 -3.061 1 97.44 12 THR B O 1
ATOM 747 N N . SER B 1 13 ? 0.77 -1.524 -3.332 1 96.81 13 SER B N 1
ATOM 748 C CA . SER B 1 13 ? 2.166 -1.618 -3.742 1 96.81 13 SER B CA 1
ATOM 749 C C . SER B 1 13 ? 2.938 -0.355 -3.373 1 96.81 13 SER B C 1
ATOM 751 O O . SER B 1 13 ? 2.537 0.381 -2.469 1 96.81 13 SER B O 1
ATOM 753 N N . ILE B 1 14 ? 4.105 -0.202 -3.836 1 96.38 14 ILE B N 1
ATOM 754 C CA . ILE B 1 14 ? 4.945 0.985 -3.715 1 96.38 14 ILE B CA 1
ATOM 755 C C . ILE B 1 14 ? 5.457 1.396 -5.094 1 96.38 14 ILE B C 1
ATOM 757 O O . ILE B 1 14 ? 5.57 0.562 -5.996 1 96.38 14 ILE B O 1
ATOM 761 N N . VAL B 1 15 ? 5.664 2.625 -5.246 1 96.56 15 VAL B N 1
ATOM 762 C CA . VAL B 1 15 ? 6.203 3.16 -6.492 1 96.56 15 VAL B CA 1
ATOM 763 C C . VAL B 1 15 ? 7.438 4.008 -6.195 1 96.56 15 VAL B C 1
ATOM 765 O O . VAL B 1 15 ? 7.492 4.707 -5.18 1 96.56 15 VAL B O 1
ATOM 768 N N . ARG B 1 16 ? 8.367 4.023 -7.137 1 95.44 16 ARG B N 1
ATOM 769 C CA . ARG B 1 16 ? 9.609 4.773 -6.977 1 95.44 16 ARG B CA 1
ATOM 770 C C . ARG B 1 16 ? 9.383 6.262 -7.203 1 95.44 16 ARG B C 1
ATOM 772 O O . ARG B 1 16 ? 8.617 6.652 -8.086 1 95.44 16 ARG B O 1
ATOM 779 N N . VAL B 1 17 ? 9.992 7.047 -6.383 1 94.81 17 VAL B N 1
ATOM 780 C CA . VAL B 1 17 ? 9.891 8.5 -6.461 1 94.81 17 VAL B CA 1
ATOM 781 C C . VAL B 1 17 ? 11.203 9.078 -6.988 1 94.81 17 VAL B C 1
ATOM 783 O O . VAL B 1 17 ? 12.289 8.695 -6.531 1 94.81 17 VAL B O 1
ATOM 786 N N . LYS B 1 18 ? 11.047 9.938 -7.891 1 92.5 18 LYS B N 1
ATOM 787 C CA . LYS B 1 18 ? 12.203 10.664 -8.406 1 92.5 18 LYS B CA 1
ATOM 788 C C . LYS B 1 18 ? 12.273 12.07 -7.82 1 92.5 18 LYS B C 1
ATOM 790 O O . LYS B 1 18 ? 11.25 12.734 -7.652 1 92.5 18 LYS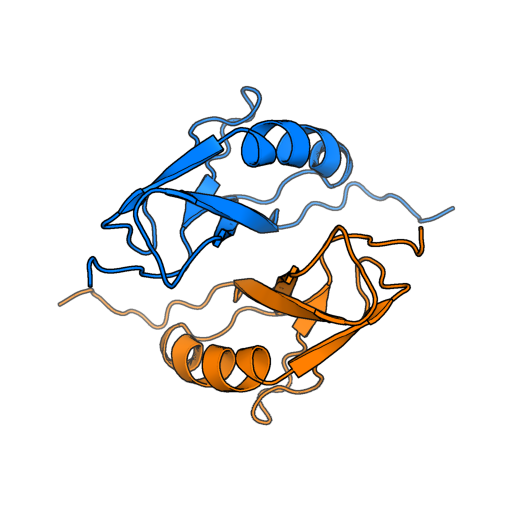 B O 1
ATOM 795 N N . GLY B 1 19 ? 13.469 12.555 -7.527 1 88.19 19 GLY B N 1
ATOM 796 C CA . GLY B 1 19 ? 13.633 13.945 -7.137 1 88.19 19 GLY B CA 1
ATOM 797 C C . GLY B 1 19 ? 13.594 14.148 -5.633 1 88.19 19 GLY B C 1
ATOM 798 O O . GLY B 1 19 ? 13.602 15.289 -5.156 1 88.19 19 GLY B O 1
ATOM 799 N N . SER B 1 20 ? 13.312 13.125 -4.957 1 87.19 20 SER B N 1
ATOM 800 C CA . SER B 1 20 ? 13.32 13.234 -3.502 1 87.19 20 SER B CA 1
ATOM 801 C C . SER B 1 20 ? 14.516 12.5 -2.9 1 87.19 20 SER B C 1
ATOM 803 O O . SER B 1 20 ? 14.836 11.383 -3.311 1 87.19 20 SER B O 1
ATOM 805 N N . GLN B 1 21 ? 15.195 13.164 -2.035 1 85.06 21 GLN B N 1
ATOM 806 C CA . GLN B 1 21 ? 16.328 12.531 -1.353 1 85.06 21 GLN B CA 1
ATOM 807 C C . GLN B 1 21 ? 15.844 11.672 -0.184 1 85.06 21 GLN B C 1
ATOM 809 O O . GLN B 1 21 ? 16.5 10.695 0.179 1 85.06 21 GLN B O 1
ATOM 814 N N . ASN B 1 22 ? 14.719 12.016 0.368 1 85.75 22 ASN B N 1
ATOM 815 C CA . ASN B 1 22 ? 14.273 11.398 1.61 1 85.75 22 ASN B CA 1
ATOM 816 C C . ASN B 1 22 ? 13.219 10.32 1.353 1 85.75 22 ASN B C 1
ATOM 818 O O . ASN B 1 22 ? 13 9.445 2.189 1 85.75 22 ASN B O 1
ATOM 822 N N . HIS B 1 23 ? 12.555 10.461 0.249 1 89.44 23 HIS B N 1
ATOM 823 C CA . HIS B 1 23 ? 11.477 9.531 -0.077 1 89.44 23 HIS B CA 1
ATOM 824 C C . HIS B 1 23 ? 11.734 8.844 -1.415 1 89.44 23 HIS B C 1
ATOM 826 O O . HIS B 1 23 ? 11.398 9.391 -2.471 1 89.44 23 HIS B O 1
ATOM 832 N N . LYS B 1 24 ? 12.266 7.57 -1.339 1 92.19 24 LYS B N 1
ATOM 833 C CA . LYS B 1 24 ? 12.625 6.863 -2.564 1 92.19 24 LYS B CA 1
ATOM 834 C C . LYS B 1 24 ? 11.43 6.117 -3.141 1 92.19 24 LYS B C 1
ATOM 836 O O . LYS B 1 24 ? 11.422 5.758 -4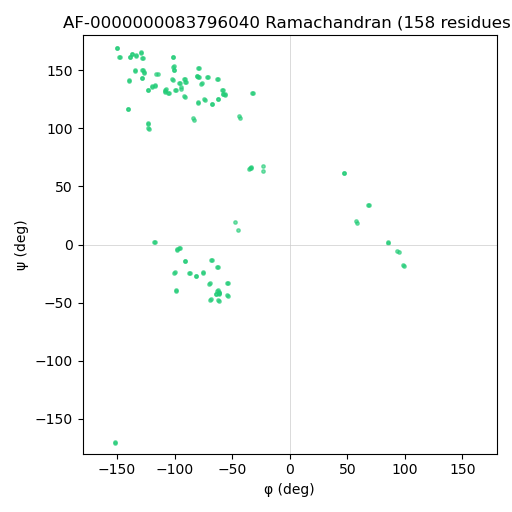.32 1 92.19 24 LYS B O 1
ATOM 841 N N . VAL B 1 25 ? 10.508 5.816 -2.258 1 94.25 25 VAL B N 1
ATOM 842 C CA . VAL B 1 25 ? 9.305 5.113 -2.686 1 94.25 25 VAL B CA 1
ATOM 843 C C . VAL B 1 25 ? 8.078 5.695 -1.979 1 94.25 25 VAL B C 1
ATOM 845 O O . VAL B 1 25 ? 8.219 6.406 -0.979 1 94.25 25 VAL B O 1
ATOM 848 N N . ILE B 1 26 ? 6.961 5.48 -2.467 1 95.38 26 ILE B N 1
ATOM 849 C CA . ILE B 1 26 ? 5.707 5.934 -1.872 1 95.38 26 ILE B CA 1
ATOM 850 C C . ILE B 1 26 ? 4.652 4.836 -1.999 1 95.38 26 ILE B C 1
ATOM 852 O O . ILE B 1 26 ? 4.582 4.148 -3.02 1 95.38 26 ILE B O 1
ATOM 856 N N . PRO B 1 27 ? 3.789 4.633 -0.98 1 96.88 27 PRO B N 1
ATOM 857 C CA . PRO B 1 27 ? 2.721 3.637 -1.09 1 96.88 27 PRO B CA 1
ATOM 858 C C . PRO B 1 27 ? 1.609 4.066 -2.045 1 96.88 27 PRO B C 1
ATOM 860 O O . PRO B 1 27 ? 1.248 5.246 -2.086 1 96.88 27 PRO B O 1
ATOM 863 N N . VAL B 1 28 ? 1.067 3.135 -2.756 1 97.69 28 VAL B N 1
ATOM 864 C CA . VAL B 1 28 ? -0.039 3.367 -3.68 1 97.69 28 VAL B CA 1
ATOM 865 C C . VAL B 1 28 ? -1.075 2.254 -3.533 1 97.69 28 VAL B C 1
ATOM 867 O O . VAL B 1 28 ? -0.788 1.2 -2.961 1 97.69 28 VAL B O 1
ATOM 870 N N . LYS B 1 29 ? -2.289 2.557 -4.086 1 97.38 29 LYS B N 1
ATOM 871 C CA . LYS B 1 29 ? -3.35 1.553 -4.074 1 97.38 29 LYS B CA 1
ATOM 872 C C . LYS B 1 29 ? -4.246 1.686 -5.301 1 97.38 29 LYS B C 1
ATOM 874 O O . LYS B 1 29 ? -4.246 2.723 -5.969 1 97.38 29 LYS B O 1
ATOM 879 N N . SER B 1 30 ? -4.938 0.658 -5.562 1 98.06 30 SER B N 1
ATOM 880 C CA . SER B 1 30 ? -5.926 0.715 -6.637 1 98.06 30 SER B CA 1
ATOM 881 C C . SER B 1 30 ? -7.203 1.408 -6.176 1 98.06 30 SER B C 1
ATOM 883 O O . SER B 1 30 ? -7.535 1.388 -4.988 1 98.06 30 SER B O 1
ATOM 885 N N . THR B 1 31 ? -7.914 2.008 -7.02 1 96.75 31 THR B N 1
ATOM 886 C CA . THR B 1 31 ? -9.164 2.699 -6.719 1 96.75 31 THR B CA 1
ATOM 887 C C . THR B 1 31 ? -10.297 1.699 -6.508 1 96.75 31 THR B C 1
ATOM 889 O O . THR B 1 31 ? -11.328 2.035 -5.914 1 96.75 31 THR B O 1
ATOM 892 N N . LYS B 1 32 ? -10.156 0.511 -7.082 1 96.69 32 LYS B N 1
ATOM 893 C CA . LYS B 1 32 ? -11.102 -0.587 -6.945 1 96.69 32 LYS B CA 1
ATOM 894 C C . LYS B 1 32 ? -10.391 -1.899 -6.633 1 96.69 32 LYS B C 1
ATOM 896 O O . LYS B 1 32 ? -9.164 -1.988 -6.75 1 96.69 32 LYS B O 1
ATOM 901 N N . GLU B 1 33 ? -11.219 -2.84 -6.133 1 96.69 33 GLU B N 1
ATOM 902 C CA . GLU B 1 33 ? -10.648 -4.16 -5.879 1 96.69 33 GLU B CA 1
ATOM 903 C C . GLU B 1 33 ? -10.141 -4.797 -7.172 1 96.69 33 GLU B C 1
ATOM 905 O O . GLU B 1 33 ? -10.75 -4.629 -8.227 1 96.69 33 GLU B O 1
ATOM 910 N N . VAL B 1 34 ? -9.094 -5.445 -7.066 1 96.94 34 VAL B N 1
ATOM 911 C CA . VAL B 1 34 ? -8.445 -6.156 -8.164 1 96.94 34 VAL B CA 1
ATOM 912 C C . VAL B 1 34 ? -8.43 -7.656 -7.867 1 96.94 34 VAL B C 1
ATOM 914 O O . VAL B 1 34 ? -8.188 -8.07 -6.73 1 96.94 34 VAL B O 1
ATOM 917 N N . ASP B 1 35 ? -8.758 -8.453 -8.945 1 96 35 ASP B N 1
ATOM 918 C CA . ASP B 1 35 ? -8.617 -9.891 -8.789 1 96 35 ASP B CA 1
ATOM 919 C C . ASP B 1 35 ? -7.195 -10.266 -8.367 1 96 35 ASP B C 1
ATOM 921 O O . ASP B 1 35 ? -6.223 -9.766 -8.93 1 96 35 ASP B O 1
ATOM 925 N N . ILE B 1 36 ? -7.109 -11.008 -7.387 1 93.12 36 ILE B N 1
ATOM 926 C CA . ILE B 1 36 ? -5.809 -11.391 -6.84 1 93.12 36 ILE B CA 1
ATOM 927 C C . ILE B 1 36 ? -4.945 -12 -7.938 1 93.12 36 ILE B C 1
ATOM 929 O O . ILE B 1 36 ? -3.723 -11.82 -7.945 1 93.12 36 ILE B O 1
ATOM 933 N N . SER B 1 37 ? -5.516 -12.664 -8.852 1 94.25 37 SER B N 1
ATOM 934 C CA . SER B 1 37 ? -4.789 -13.297 -9.945 1 94.25 37 SER B CA 1
ATOM 935 C C . SER B 1 37 ? -4.074 -12.266 -10.812 1 94.25 37 SER B C 1
ATOM 937 O O . SER B 1 37 ? -3.143 -12.602 -11.547 1 94.25 37 SER B O 1
ATOM 939 N N . LEU B 1 38 ? -4.469 -11.008 -10.766 1 95.81 38 LEU B N 1
ATOM 940 C CA . LEU B 1 38 ? -3.902 -9.953 -11.594 1 95.81 38 LEU B CA 1
ATOM 941 C C . LEU B 1 38 ? -2.809 -9.195 -10.844 1 95.81 38 LEU B C 1
ATOM 943 O O . LEU B 1 38 ? -2.137 -8.336 -11.414 1 95.81 38 LEU B O 1
ATOM 947 N N . TRP B 1 39 ? -2.553 -9.477 -9.641 1 95.88 39 TRP B N 1
ATOM 948 C CA . TRP B 1 39 ? -1.633 -8.711 -8.812 1 95.88 39 TRP B CA 1
ATOM 949 C C . TRP B 1 39 ? -0.219 -8.75 -9.375 1 95.88 39 TRP B C 1
ATOM 951 O O . TRP B 1 39 ? 0.495 -7.746 -9.352 1 95.88 39 TRP B O 1
ATOM 961 N N . LYS B 1 40 ? 0.131 -9.914 -9.859 1 95.31 40 LYS B N 1
ATOM 962 C CA . LYS B 1 40 ? 1.479 -10.039 -10.398 1 95.31 40 LYS B CA 1
ATOM 963 C C . LYS B 1 40 ? 1.681 -9.109 -11.594 1 95.31 40 LYS B C 1
ATOM 965 O O . LYS B 1 40 ? 2.691 -8.406 -11.672 1 95.31 40 LYS B O 1
ATOM 970 N N . GLU B 1 41 ? 0.752 -9.156 -12.461 1 97 41 GLU B N 1
ATOM 971 C CA . GLU B 1 41 ? 0.841 -8.297 -13.633 1 97 41 GLU B CA 1
ATOM 972 C C . GLU B 1 41 ? 0.784 -6.824 -13.25 1 97 41 GLU B C 1
ATOM 974 O O . GLU B 1 41 ? 1.508 -6 -13.812 1 97 41 GLU B O 1
ATOM 979 N N . PHE B 1 42 ? -0.106 -6.441 -12.328 1 97.88 42 PHE B N 1
ATOM 980 C CA . PHE B 1 42 ? -0.155 -5.074 -11.82 1 97.88 42 PHE B CA 1
ATOM 981 C C . PHE B 1 42 ? 1.209 -4.645 -11.289 1 97.88 42 PHE B C 1
ATOM 983 O O . PHE B 1 42 ? 1.667 -3.535 -11.578 1 97.88 42 PHE B O 1
ATOM 990 N N . SER B 1 43 ? 1.833 -5.531 -10.562 1 96.69 43 SER B N 1
ATOM 991 C CA . SER B 1 43 ? 3.129 -5.246 -9.953 1 96.69 43 SER B CA 1
ATOM 992 C C . SER B 1 43 ? 4.188 -4.957 -11.008 1 96.69 43 SER B C 1
ATOM 994 O O . SER B 1 43 ? 4.977 -4.023 -10.867 1 96.69 43 SER B O 1
ATOM 996 N N . LYS B 1 44 ? 4.113 -5.734 -12.047 1 96.56 44 LYS B N 1
ATOM 997 C CA . LYS B 1 44 ? 5.074 -5.531 -13.125 1 96.56 44 LYS B CA 1
ATOM 998 C C . LYS B 1 44 ? 4.93 -4.141 -13.734 1 96.56 44 LYS B C 1
ATOM 1000 O O . LYS B 1 44 ? 5.926 -3.459 -13.984 1 96.56 44 LYS B O 1
ATOM 1005 N N . VAL B 1 45 ? 3.723 -3.75 -13.914 1 97.25 45 VAL B N 1
ATOM 1006 C CA . VAL B 1 45 ? 3.445 -2.457 -14.531 1 97.25 45 VAL B CA 1
ATOM 1007 C C . VAL B 1 45 ? 3.865 -1.333 -13.586 1 97.25 45 VAL B C 1
ATOM 1009 O O . VAL B 1 45 ? 4.582 -0.412 -13.992 1 97.25 45 VAL B O 1
ATOM 1012 N N . ILE B 1 46 ? 3.523 -1.37 -12.344 1 97 46 ILE B N 1
ATOM 1013 C CA . ILE B 1 46 ? 3.727 -0.32 -11.352 1 97 46 ILE B CA 1
ATOM 1014 C C . ILE B 1 46 ? 5.215 -0.194 -11.031 1 97 46 ILE B C 1
ATOM 1016 O O . ILE B 1 46 ? 5.715 0.908 -10.789 1 97 46 ILE B O 1
ATOM 1020 N N . SER B 1 47 ? 5.898 -1.365 -11.078 1 95.44 47 SER B N 1
ATOM 1021 C CA . SER B 1 47 ? 7.312 -1.38 -10.727 1 95.44 47 SER B CA 1
ATOM 1022 C C . SER B 1 47 ? 8.141 -0.617 -11.758 1 95.44 47 SER B C 1
ATOM 1024 O O . SER B 1 47 ? 9.281 -0.23 -11.484 1 95.44 47 SER B O 1
ATOM 1026 N N . ARG B 1 48 ? 7.594 -0.307 -12.883 1 96.38 48 ARG B N 1
ATOM 1027 C CA . ARG B 1 48 ? 8.305 0.377 -13.953 1 96.38 48 ARG B CA 1
ATOM 1028 C C . ARG B 1 48 ? 8.023 1.875 -13.938 1 96.38 48 ARG B C 1
ATOM 1030 O O . ARG B 1 48 ? 8.594 2.633 -14.719 1 96.38 48 ARG B O 1
ATOM 1037 N N . ILE B 1 49 ? 7.18 2.307 -13.086 1 96.12 49 ILE B N 1
ATOM 1038 C CA . ILE B 1 49 ? 6.734 3.695 -13.055 1 96.12 49 ILE B CA 1
ATOM 1039 C C . ILE B 1 49 ? 7.559 4.477 -12.031 1 96.12 49 ILE B C 1
ATOM 1041 O O . ILE B 1 49 ? 7.867 3.963 -10.953 1 96.12 49 ILE B O 1
ATOM 1045 N N . TYR B 1 50 ? 7.934 5.688 -12.391 1 96.06 50 TYR B N 1
ATOM 1046 C CA . TYR B 1 50 ? 8.547 6.664 -11.492 1 96.06 50 TYR B CA 1
ATOM 1047 C C . TYR B 1 50 ? 7.688 7.922 -11.391 1 96.06 50 TYR B C 1
ATOM 1049 O O . TYR B 1 50 ? 7.215 8.445 -12.406 1 96.06 50 TYR B O 1
ATOM 1057 N N . VAL B 1 51 ? 7.508 8.391 -10.211 1 94.5 51 VAL B N 1
ATOM 1058 C CA . VAL B 1 51 ? 6.695 9.594 -10.023 1 94.5 51 VAL B CA 1
ATOM 1059 C C . VAL B 1 51 ? 7.574 10.734 -9.508 1 94.5 51 VAL B C 1
ATOM 1061 O O . VAL B 1 51 ? 8.547 10.5 -8.789 1 94.5 51 VAL B O 1
ATOM 1064 N N . SER B 1 52 ? 7.234 11.969 -9.922 1 93.69 52 SER B N 1
ATOM 1065 C CA . SER B 1 52 ? 7.977 13.148 -9.5 1 93.69 52 SER B CA 1
ATOM 1066 C C . SER B 1 52 ? 7.242 13.898 -8.391 1 93.69 52 SER B C 1
ATOM 1068 O O . SER B 1 52 ? 6.047 13.68 -8.172 1 93.69 52 SER B O 1
ATOM 1070 N N . ILE B 1 53 ? 8.07 14.695 -7.746 1 92.31 53 ILE B N 1
ATOM 1071 C CA . ILE B 1 53 ? 7.496 15.508 -6.68 1 92.31 53 ILE B CA 1
ATOM 1072 C C . ILE B 1 53 ? 7.254 16.922 -7.184 1 92.31 53 ILE B C 1
ATOM 1074 O O . ILE B 1 53 ? 7.926 17.391 -8.109 1 92.31 53 ILE B O 1
ATOM 1078 N N . PRO B 1 54 ? 6.168 17.641 -6.59 1 94.38 54 PRO B N 1
ATOM 1079 C CA . PRO B 1 54 ? 5.328 17.266 -5.449 1 94.38 54 PRO B CA 1
ATOM 1080 C C . PRO B 1 54 ? 4.234 16.266 -5.828 1 94.38 54 PRO B C 1
ATOM 1082 O O . PRO B 1 54 ? 3.789 16.234 -6.98 1 94.38 54 PRO B O 1
ATOM 1085 N N . ILE B 1 55 ? 3.881 15.305 -4.957 1 93.38 55 ILE B N 1
ATOM 1086 C CA . ILE B 1 55 ? 2.805 14.336 -5.137 1 93.38 55 ILE B CA 1
ATOM 1087 C C . ILE B 1 55 ? 1.897 14.344 -3.908 1 93.38 55 ILE B C 1
ATOM 1089 O O . ILE B 1 55 ? 2.375 14.461 -2.777 1 93.38 55 ILE B O 1
ATOM 1093 N N . ARG B 1 56 ? 0.581 14.164 -4.152 1 93.12 56 ARG B N 1
ATOM 1094 C CA . ARG B 1 56 ? -0.385 14.219 -3.059 1 93.12 56 ARG B CA 1
ATOM 1095 C C . ARG B 1 56 ? -1.292 12.992 -3.068 1 93.12 56 ARG B C 1
ATOM 1097 O O . ARG B 1 56 ? -1.406 12.305 -4.086 1 93.12 56 ARG B O 1
ATOM 1104 N N . VAL B 1 57 ? -1.971 12.828 -1.953 1 93.25 57 VAL B N 1
ATOM 1105 C CA . VAL B 1 57 ? -2.953 11.758 -1.826 1 93.25 57 VAL B CA 1
ATOM 1106 C C . VAL B 1 57 ? -4.023 11.906 -2.904 1 93.25 57 VAL B C 1
ATOM 1108 O O . VAL B 1 57 ? -4.551 13 -3.115 1 93.25 57 VAL B O 1
ATOM 1111 N N . GLY B 1 58 ? -4.23 10.812 -3.574 1 95.31 58 GLY B N 1
ATOM 1112 C CA . GLY B 1 58 ? -5.297 10.852 -4.562 1 95.31 58 GLY B CA 1
ATOM 1113 C C . GLY B 1 58 ? -4.793 11.078 -5.977 1 95.31 58 GLY B C 1
ATOM 1114 O O . GLY B 1 58 ? -5.531 10.883 -6.941 1 95.31 58 GLY B O 1
ATOM 1115 N N . ASP B 1 59 ? -3.574 11.57 -6.07 1 95.62 59 ASP B N 1
ATOM 1116 C CA . ASP B 1 59 ? -3.012 11.773 -7.402 1 95.62 59 ASP B CA 1
ATOM 1117 C C . ASP B 1 59 ? -2.969 10.469 -8.188 1 95.62 59 ASP B C 1
ATOM 1119 O O . ASP B 1 59 ? -2.555 9.43 -7.656 1 95.62 59 ASP B O 1
ATOM 1123 N N . ILE B 1 60 ? -3.422 10.516 -9.445 1 97.19 60 ILE B N 1
ATOM 1124 C CA . ILE B 1 60 ? -3.412 9.328 -10.289 1 97.19 60 ILE B CA 1
ATOM 1125 C C . ILE B 1 60 ? -2.008 9.102 -10.844 1 97.19 60 ILE B C 1
ATOM 1127 O O . ILE B 1 60 ? -1.457 9.969 -11.523 1 97.19 60 ILE B O 1
ATOM 1131 N N . ILE B 1 61 ? -1.488 7.961 -10.57 1 95.88 61 ILE B N 1
ATOM 1132 C CA . ILE B 1 61 ? -0.134 7.633 -11.008 1 95.88 61 ILE B CA 1
ATOM 1133 C C . ILE B 1 61 ? -0.188 6.797 -12.281 1 95.88 61 ILE B C 1
ATOM 1135 O O . ILE B 1 61 ? 0.704 6.887 -13.125 1 95.88 61 ILE B O 1
ATOM 1139 N N . CYS B 1 62 ? -1.123 5.895 -12.336 1 97.38 62 CYS B N 1
ATOM 1140 C CA . CYS B 1 62 ? -1.33 5.02 -13.492 1 97.38 62 CYS B CA 1
ATOM 1141 C C . CYS B 1 62 ? -2.816 4.816 -13.758 1 97.38 62 CYS B C 1
ATOM 1143 O O . CYS B 1 62 ? -3.525 4.234 -12.938 1 97.38 62 CYS B O 1
ATOM 1145 N N . LYS B 1 63 ? -3.271 5.281 -14.922 1 97.62 63 LYS B N 1
ATOM 1146 C CA . LYS B 1 63 ? -4.684 5.172 -15.281 1 97.62 63 LYS B CA 1
ATOM 1147 C C . LYS B 1 63 ? -4.961 3.877 -16.047 1 97.62 63 LYS B C 1
ATOM 1149 O O . LYS B 1 63 ? -4.176 3.48 -16.906 1 97.62 63 LYS B O 1
ATOM 1154 N N . ASN B 1 64 ? -6.055 3.324 -15.766 1 98.06 64 ASN B N 1
ATOM 1155 C CA . ASN B 1 64 ? -6.562 2.182 -16.516 1 98.06 64 ASN B CA 1
ATOM 1156 C C . ASN B 1 64 ? -5.48 1.122 -16.719 1 98.06 64 ASN B C 1
ATOM 1158 O O . ASN B 1 64 ? -5.211 0.716 -17.859 1 98.06 64 ASN B O 1
ATOM 1162 N N . VAL B 1 65 ? -5.016 0.602 -15.539 1 97.5 65 VAL B N 1
ATOM 1163 C CA . VAL B 1 65 ? -3.926 -0.367 -15.555 1 97.5 65 VAL B CA 1
ATOM 1164 C C . VAL B 1 65 ? -4.359 -1.621 -16.312 1 97.5 65 VAL B C 1
ATOM 1166 O O . VAL B 1 65 ? -5.422 -2.182 -16.031 1 97.5 65 VAL B O 1
ATOM 1169 N N . LEU B 1 66 ? -3.645 -2.076 -17.344 1 97.25 66 LEU B N 1
ATOM 1170 C CA . LEU B 1 66 ? -3.875 -3.285 -18.125 1 97.25 66 LEU B CA 1
ATOM 1171 C C . LEU B 1 66 ? -5.262 -3.266 -18.766 1 97.25 66 LEU B C 1
ATOM 1173 O O . LEU B 1 66 ? -5.875 -4.316 -18.953 1 97.25 66 LEU B O 1
ATOM 1177 N N . ASN B 1 67 ? -5.887 -2.1 -18.875 1 97.56 67 ASN B N 1
ATOM 1178 C CA . ASN B 1 67 ? -7.191 -1.906 -19.5 1 97.56 67 ASN B CA 1
ATOM 1179 C C . ASN B 1 67 ? -8.305 -2.533 -18.672 1 97.56 67 ASN B C 1
ATOM 1181 O O . ASN B 1 67 ? -9.266 -3.082 -19.234 1 97.56 67 ASN B O 1
ATOM 1185 N N . THR B 1 68 ? -8.141 -2.508 -17.391 1 97.44 68 THR B N 1
ATOM 1186 C CA . THR B 1 68 ? -9.117 -3.072 -16.469 1 97.44 68 THR B CA 1
ATOM 1187 C C . THR B 1 68 ? -10.133 -2.018 -16.047 1 97.44 68 THR B C 1
ATOM 1189 O O . THR B 1 68 ? -11.18 -2.346 -15.477 1 97.44 68 THR B O 1
ATOM 1192 N N . GLY B 1 69 ? -9.836 -0.749 -16.312 1 97.75 69 GLY B N 1
ATOM 1193 C CA . GLY B 1 69 ? -10.648 0.354 -15.82 1 97.75 69 GLY B CA 1
ATOM 1194 C C . GLY B 1 69 ? -10.273 0.78 -14.414 1 97.75 69 GLY B C 1
ATOM 1195 O O . GLY B 1 69 ? -10.93 1.652 -13.836 1 97.75 69 GLY B O 1
ATOM 1196 N N . ILE B 1 70 ? -9.32 0.174 -13.922 1 97.88 70 ILE B N 1
ATOM 1197 C CA . ILE B 1 70 ? -8.891 0.444 -12.555 1 97.88 70 ILE B CA 1
ATOM 1198 C C . ILE B 1 70 ? -7.68 1.376 -12.562 1 97.88 70 ILE B C 1
ATOM 1200 O O . ILE B 1 70 ? -6.75 1.183 -13.344 1 97.88 70 ILE B O 1
ATOM 1204 N N . ASP B 1 71 ? -7.633 2.473 -11.727 1 98.44 71 ASP B N 1
ATOM 1205 C CA . ASP B 1 71 ? -6.527 3.416 -11.586 1 98.44 71 ASP B CA 1
ATOM 1206 C C . ASP B 1 71 ? -5.707 3.119 -10.328 1 98.44 71 ASP B C 1
ATOM 1208 O O . ASP B 1 71 ? -6.203 2.486 -9.391 1 98.44 71 ASP B O 1
ATOM 1212 N N . ILE B 1 72 ? -4.449 3.494 -10.391 1 98.25 72 ILE B N 1
ATOM 1213 C CA . ILE B 1 72 ? -3.57 3.473 -9.227 1 98.25 72 ILE B CA 1
ATOM 1214 C C . ILE B 1 72 ? -3.357 4.895 -8.711 1 98.25 72 ILE B C 1
ATOM 1216 O O . ILE B 1 72 ? -3.014 5.793 -9.477 1 98.25 72 ILE B O 1
ATOM 1220 N N . ILE B 1 73 ? -3.557 5.055 -7.379 1 97.69 73 ILE B N 1
ATOM 1221 C CA . ILE B 1 73 ? -3.455 6.402 -6.824 1 97.69 73 ILE B CA 1
ATOM 1222 C C . ILE B 1 73 ? -2.492 6.398 -5.641 1 97.69 73 ILE B C 1
ATOM 1224 O O . ILE B 1 73 ? -2.254 5.355 -5.027 1 97.69 73 ILE B O 1
ATOM 1228 N N . CYS B 1 74 ? -2.008 7.625 -5.328 1 96.81 74 CYS B N 1
ATOM 1229 C CA . CYS B 1 74 ? -1.106 7.82 -4.199 1 96.81 74 CYS B CA 1
ATOM 1230 C C . CYS B 1 74 ? -1.882 7.895 -2.889 1 96.81 74 CYS B C 1
ATOM 1232 O O . CYS B 1 74 ? -2.98 8.453 -2.842 1 96.81 74 CYS B O 1
ATOM 1234 N N . THR B 1 75 ? -1.267 7.348 -1.807 1 95.5 75 THR B N 1
ATOM 1235 C CA . THR B 1 75 ? -1.947 7.355 -0.517 1 95.5 75 THR B CA 1
ATOM 1236 C C . THR B 1 75 ? -1.163 8.18 0.504 1 95.5 75 THR B C 1
ATOM 1238 O O . THR B 1 75 ? -1.458 8.133 1.7 1 95.5 75 THR B O 1
ATOM 1241 N N . LYS B 1 76 ? -0.072 8.758 0.056 1 92.19 76 LYS B N 1
ATOM 1242 C CA . LYS B 1 76 ? 0.744 9.586 0.934 1 92.19 76 LYS B CA 1
ATOM 1243 C C . LYS B 1 76 ? 1.136 10.891 0.245 1 92.19 76 LYS B C 1
ATOM 1245 O O . LYS B 1 76 ? 1.326 10.922 -0.973 1 92.19 76 LYS B O 1
ATOM 1250 N N . ASP B 1 77 ? 1.289 11.906 1.066 1 91.75 77 ASP B N 1
ATOM 1251 C CA . ASP B 1 77 ? 1.751 13.203 0.567 1 91.75 77 ASP B CA 1
ATOM 1252 C C . ASP B 1 77 ? 3.273 13.305 0.64 1 91.75 77 ASP B C 1
ATOM 1254 O O . ASP B 1 77 ? 3.875 12.969 1.66 1 91.75 77 ASP B O 1
ATOM 1258 N N . ILE B 1 78 ? 3.902 13.633 -0.416 1 90.44 78 ILE B N 1
ATOM 1259 C CA . ILE B 1 78 ? 5.312 14.008 -0.42 1 90.44 78 ILE B CA 1
ATOM 1260 C C . ILE B 1 78 ? 5.473 15.406 -1.021 1 90.44 78 ILE B C 1
ATOM 1262 O O . ILE B 1 78 ? 5.25 15.602 -2.219 1 90.44 78 ILE B O 1
ATOM 1266 N N . LEU B 1 79 ? 5.688 16.297 -0.16 1 85.38 79 LEU B N 1
ATOM 1267 C CA . LEU B 1 79 ? 5.812 17.688 -0.598 1 85.38 79 LEU B CA 1
ATOM 1268 C C . LEU B 1 79 ? 7.273 18.047 -0.829 1 85.38 79 LEU B C 1
ATOM 1270 O O . LEU B 1 79 ? 8.172 17.453 -0.241 1 85.38 79 LEU B O 1
ATOM 1274 N N . ASP B 1 80 ? 7.562 18.672 -1.835 1 71.31 80 ASP B N 1
ATOM 1275 C CA . ASP B 1 80 ? 8.914 19.125 -2.143 1 71.31 80 ASP B CA 1
ATOM 1276 C C . ASP B 1 80 ? 9.586 19.734 -0.914 1 71.31 80 ASP B C 1
ATOM 1278 O O . ASP B 1 80 ? 8.93 20.406 -0.112 1 71.31 80 ASP B O 1
ATOM 1282 N N . GLU B 1 81 ? 10.555 19 -0.461 1 56.88 81 GLU B N 1
ATOM 1283 C CA . GLU B 1 81 ? 11.336 19.719 0.547 1 56.88 81 GLU B CA 1
ATOM 1284 C C . GLU B 1 81 ? 11.969 20.984 -0.028 1 56.88 81 GLU B C 1
ATOM 1286 O O . GLU B 1 81 ? 12.172 21.078 -1.24 1 56.88 81 GLU B O 1
#

InterPro domains:
  IPR012460 Protein of unknown fun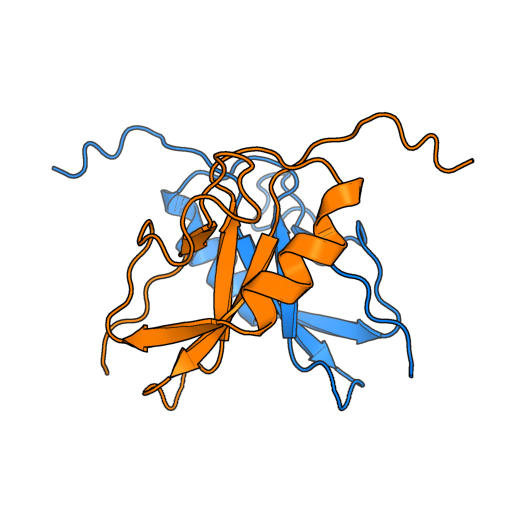ction DUF1667 [PF07892] (6-76)
  IPR012460 Protein of unknown function DUF1667 [PTHR39450] (6-78)
  IPR036593 CPE0013-like superfamily [G3DSA:3.10.530.10] (6-76)
  IPR036593 CPE0013-like superfamily [SSF160148] (7-79)

Organism: NCBI:txid182773

pLDDT: mean 90.08, std 15.91, range [22.58, 98.44]

Foldseek 3Di:
DVPLPQDWDKQKDWAAEPPDPVDGIFIKIKPTTDGPVCNVVQCVVRHPFYHYPQFAFFQFRAACRVVPRITMTGHHGDHND/DVPLPQDWDKQKDWAAEPPDPVDGIFIKIKPTTDGPVCNVVLCVVRHPFYHYPQFAFFQFRAACRVVPRITMTGHHGDHDD

Nearest PDB structures (foldseek):
  2jov-assembly1_A  TM=9.222E-01  e=3.917E-09  Clostridium perfringens
  2jov-assembly1_A  TM=9.219E-01  e=4.159E-09  Clostridium perfringens

Secondary structure (DSSP, 8-state):
-------EEEEEEEEEEES-SS-SEEEEEEEEEEEGGGHHHHHHHHTT-EEESSB-TT-EEESSGGGSS--EEE-S-B---/-------EEEEEEEEEEES-SS-SEEEEEEEEEEEGGGHHHHHHHHTT-EEESSB-TT-EEESSGGGSS--EEE-S-B---

Solvent-accessible surface area (backbone atoms only — not comparable to full-atom values): 9347 Å² total; per-residue (Å²): 123,79,81,72,60,92,48,58,37,68,46,57,39,57,32,41,36,42,94,43,93,85,44,58,55,46,30,30,32,38,78,46,66,35,53,57,88,47,46,65,60,51,47,60,57,44,65,72,43,73,43,62,69,64,41,42,60,65,41,76,77,40,74,39,53,94,73,68,73,39,34,31,26,30,63,49,72,44,69,70,126,123,78,81,71,60,94,48,58,38,68,45,59,39,56,31,39,36,43,94,43,94,86,44,56,55,46,30,31,32,38,79,46,64,34,54,57,89,46,47,64,60,51,47,57,58,43,68,70,42,73,42,62,68,65,40,42,60,65,41,76,78,41,74,40,52,93,75,69,74,38,36,31,24,30,64,50,70,44,69,70,126

Sequence (162 aa):
MFNNSNKKDIFTSIVRVKGSQNHKVIPVKSTKEVDISLWKEFSKVISRIYVSIPIRVGDIICKNVLNTGIDIICTKDILDEMFNNSNKKDIFTSIVRVKGSQNHKVIPVKSTKEVDISLWKEFSKVISRIYVSIPIRVGDIICKNVLNTGIDIICTKDILDE

Radius of gyration: 15.41 Å; Cα contacts (8 Å, |Δi|>4): 337; chains: 2; bounding box: 36×49×40 Å